Protein AF-A0A3P7KNX5-F1 (afdb_monomer)

Foldseek 3Di:
DADPVLLVLLLVQLVVQCVVVVDQDDWAQLVSSQVSSQVVCPPNGDDPVNSVVSVVVCVVVQQWDDDPRTIHGD

Sequence (74 aa):
MVSSLRYKLFRSYVRKVFDEIGTTDDMVDLEKITEGVQSQAGTHPFTEGELEAGYERMASDNAVMIADNKITLI

Structure (mmCIF, N/CA/C/O backbone):
data_AF-A0A3P7KNX5-F1
#
_entry.id   AF-A0A3P7KNX5-F1
#
loop_
_atom_site.group_PDB
_atom_site.id
_atom_site.type_symbol
_atom_site.label_atom_id
_atom_site.label_alt_id
_atom_site.label_comp_id
_atom_site.label_asym_id
_atom_site.label_entity_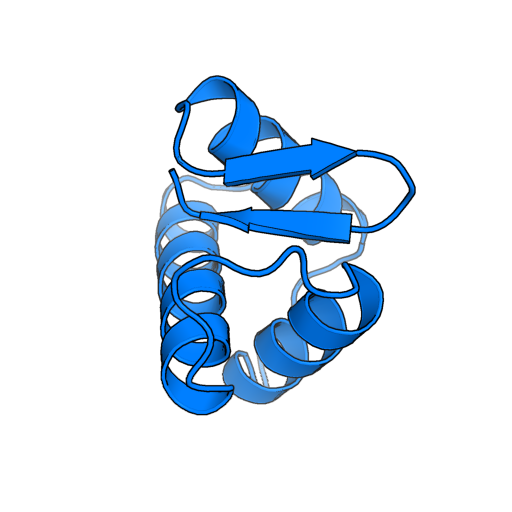id
_atom_site.label_seq_id
_atom_site.pdbx_PDB_ins_code
_atom_site.Cartn_x
_atom_site.Cartn_y
_atom_site.Cartn_z
_atom_site.occupancy
_atom_site.B_iso_or_equiv
_atom_site.auth_seq_id
_atom_site.auth_comp_id
_atom_site.auth_asym_id
_atom_site.auth_atom_id
_atom_site.pdbx_PDB_model_num
ATOM 1 N N . MET A 1 1 ? -0.152 -3.305 -15.204 1.00 68.81 1 MET A N 1
ATOM 2 C CA . MET A 1 1 ? 1.019 -2.412 -15.409 1.00 68.81 1 MET A CA 1
ATOM 3 C C . MET A 1 1 ? 0.695 -1.057 -14.796 1.00 68.81 1 MET A C 1
ATOM 5 O O . MET A 1 1 ? -0.275 -0.445 -15.218 1.00 68.81 1 MET A O 1
ATOM 9 N N . VAL A 1 2 ? 1.476 -0.596 -13.815 1.00 82.12 2 VAL A N 1
ATOM 10 C CA . VAL A 1 2 ? 1.301 0.726 -13.188 1.00 82.12 2 VAL A CA 1
ATOM 11 C C . VAL A 1 2 ? 2.277 1.738 -13.797 1.00 82.12 2 VAL A C 1
ATOM 13 O O . VAL A 1 2 ? 3.453 1.430 -14.006 1.00 82.12 2 VAL A O 1
ATOM 16 N N . SER A 1 3 ? 1.815 2.951 -14.111 1.00 91.50 3 SER A N 1
ATOM 17 C CA . SER A 1 3 ? 2.702 3.992 -14.651 1.00 91.50 3 SER A CA 1
ATOM 18 C C . SER A 1 3 ? 3.716 4.463 -13.598 1.00 91.50 3 SER A C 1
ATOM 20 O O . SER A 1 3 ? 3.478 4.359 -12.396 1.00 91.50 3 SER A O 1
ATOM 22 N N . SER A 1 4 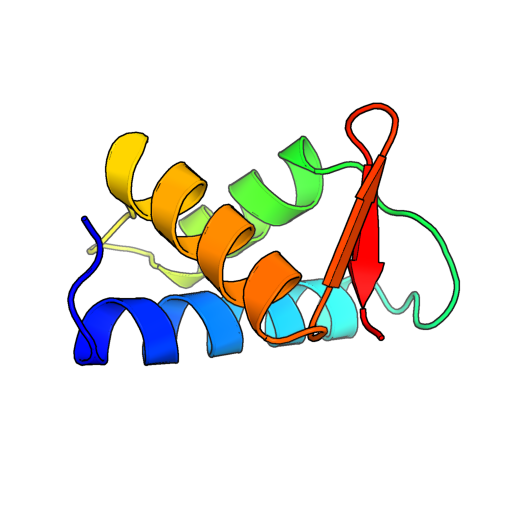? 4.852 5.028 -14.025 1.00 90.38 4 SER A N 1
ATOM 23 C CA . SER A 1 4 ? 5.884 5.529 -13.095 1.00 90.38 4 SER A CA 1
ATOM 24 C C . SER A 1 4 ? 5.349 6.598 -12.129 1.00 90.38 4 SER A C 1
ATOM 26 O O . SER A 1 4 ? 5.695 6.597 -10.948 1.00 90.38 4 SER A O 1
ATOM 28 N N . LEU A 1 5 ? 4.458 7.480 -12.600 1.00 92.12 5 LEU A N 1
ATOM 29 C CA . LEU A 1 5 ? 3.815 8.487 -11.752 1.00 92.12 5 LEU A CA 1
ATOM 30 C C . LEU A 1 5 ? 2.863 7.843 -10.738 1.00 92.12 5 LEU A C 1
ATOM 32 O O . LEU A 1 5 ? 2.934 8.151 -9.549 1.00 92.12 5 LEU A O 1
ATOM 36 N N . ARG A 1 6 ? 2.004 6.926 -11.199 1.00 95.75 6 ARG A N 1
ATOM 37 C CA . ARG A 1 6 ? 1.048 6.226 -10.333 1.00 95.75 6 ARG A CA 1
ATOM 38 C C . ARG A 1 6 ? 1.752 5.392 -9.274 1.00 95.75 6 ARG A C 1
ATOM 40 O O . ARG A 1 6 ? 1.348 5.432 -8.120 1.00 95.75 6 ARG A O 1
ATOM 47 N N . TYR A 1 7 ? 2.864 4.752 -9.626 1.00 95.62 7 TYR A N 1
ATOM 48 C CA . TYR A 1 7 ? 3.688 4.014 -8.676 1.00 95.62 7 TYR A CA 1
ATOM 49 C C . TYR A 1 7 ? 4.263 4.906 -7.568 1.00 95.62 7 TYR A C 1
ATOM 51 O O . TYR A 1 7 ? 4.206 4.548 -6.395 1.00 95.62 7 TYR A O 1
ATOM 59 N N . LYS A 1 8 ? 4.787 6.092 -7.914 1.00 95.88 8 LYS A N 1
ATOM 60 C CA . LYS A 1 8 ? 5.310 7.036 -6.910 1.00 95.88 8 LYS A CA 1
ATOM 61 C C . LYS A 1 8 ? 4.230 7.462 -5.914 1.00 95.88 8 LYS A C 1
ATOM 63 O O . LYS A 1 8 ? 4.508 7.508 -4.718 1.00 95.88 8 LYS A O 1
ATOM 68 N N . LEU A 1 9 ? 3.016 7.736 -6.399 1.00 96.75 9 LEU A N 1
ATOM 69 C CA . LEU A 1 9 ? 1.870 8.066 -5.546 1.00 96.75 9 LEU A CA 1
ATOM 70 C C . LEU A 1 9 ? 1.470 6.883 -4.664 1.00 96.75 9 LEU A C 1
ATOM 72 O O . LEU A 1 9 ? 1.393 7.039 -3.450 1.00 96.75 9 LEU A O 1
ATOM 76 N N . PHE A 1 10 ? 1.310 5.698 -5.254 1.00 97.38 10 PHE A N 1
ATOM 77 C CA . PHE A 1 10 ? 0.983 4.468 -4.534 1.00 97.38 10 PHE A CA 1
ATOM 78 C C . PHE A 1 10 ? 1.961 4.208 -3.381 1.00 97.38 10 PHE A C 1
ATOM 80 O O . PHE A 1 10 ? 1.561 4.101 -2.225 1.00 97.38 10 PHE A O 1
ATOM 87 N N . ARG A 1 11 ? 3.267 4.230 -3.673 1.00 96.31 11 ARG A N 1
ATOM 88 C CA . ARG A 1 11 ? 4.338 4.044 -2.685 1.00 96.31 11 ARG A CA 1
ATOM 89 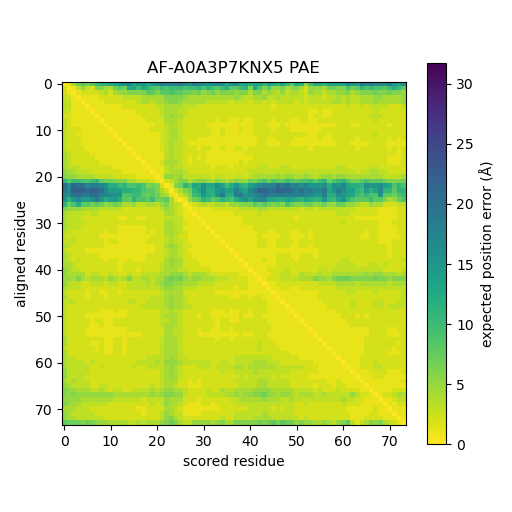C C . ARG A 1 11 ? 4.308 5.095 -1.569 1.00 96.31 11 ARG A C 1
ATOM 91 O O . ARG A 1 11 ? 4.678 4.788 -0.434 1.00 96.31 11 ARG A O 1
ATOM 98 N N . SER A 1 12 ? 3.926 6.332 -1.890 1.00 96.75 12 SER A N 1
ATOM 99 C CA . SER A 1 12 ? 3.767 7.407 -0.905 1.00 96.75 12 SER A CA 1
ATOM 100 C C . SER A 1 12 ? 2.565 7.164 0.004 1.00 96.75 12 SER A C 1
ATOM 102 O O . SER A 1 12 ? 2.671 7.382 1.207 1.00 96.75 12 SER A O 1
ATOM 104 N N . TYR A 1 13 ? 1.439 6.709 -0.548 1.00 97.50 13 TYR A N 1
ATOM 105 C CA . TYR A 1 13 ? 0.240 6.424 0.234 1.00 97.50 13 TYR A CA 1
ATOM 106 C C . TYR A 1 13 ? 0.420 5.216 1.142 1.00 97.50 13 TYR A C 1
ATOM 108 O O . TYR A 1 13 ? 0.056 5.311 2.305 1.00 97.50 13 TYR A O 1
ATOM 116 N N . VAL A 1 14 ? 1.057 4.139 0.669 1.00 96.06 14 VAL A N 1
ATOM 117 C CA . VAL A 1 14 ? 1.363 2.976 1.518 1.00 96.06 14 VAL A CA 1
ATOM 118 C C . VAL A 1 14 ? 2.143 3.412 2.763 1.00 96.06 14 VAL A C 1
ATOM 120 O O . VAL A 1 14 ? 1.717 3.112 3.871 1.00 96.06 14 VAL A O 1
ATOM 123 N N . ARG A 1 15 ? 3.224 4.193 2.606 1.00 94.88 15 ARG A N 1
ATOM 124 C CA . ARG A 1 15 ? 3.991 4.722 3.754 1.00 94.88 15 ARG A CA 1
ATOM 125 C C . ARG A 1 15 ? 3.135 5.551 4.698 1.00 94.88 15 ARG A C 1
ATOM 127 O O . ARG A 1 15 ? 3.161 5.311 5.894 1.00 94.88 15 ARG A O 1
ATOM 134 N N . LYS A 1 16 ? 2.347 6.477 4.150 1.00 94.94 16 LYS A N 1
ATOM 135 C CA . LYS A 1 16 ? 1.482 7.338 4.955 1.00 94.94 16 LYS A CA 1
ATOM 136 C C . LYS A 1 16 ? 0.475 6.528 5.777 1.00 94.94 16 LYS A C 1
ATOM 138 O O . LYS A 1 16 ? 0.242 6.854 6.930 1.00 94.94 16 LYS A O 1
ATOM 143 N N . VAL A 1 17 ? -0.087 5.465 5.204 1.00 95.44 17 VAL A N 1
ATOM 144 C CA . VAL A 1 17 ? -1.011 4.575 5.918 1.00 95.44 17 VAL A CA 1
ATOM 145 C C . VAL A 1 17 ? -0.293 3.826 7.045 1.00 95.44 17 VAL A C 1
ATOM 147 O O . VAL A 1 17 ? -0.832 3.738 8.141 1.00 95.44 17 VAL A O 1
ATOM 150 N N . PHE A 1 18 ? 0.931 3.335 6.823 1.00 93.69 18 PHE A N 1
ATOM 151 C CA . PHE A 1 18 ? 1.744 2.752 7.901 1.00 93.69 18 PHE A CA 1
ATOM 152 C C . PHE A 1 18 ? 2.033 3.765 9.021 1.00 93.69 18 PHE A C 1
ATOM 154 O O . PHE A 1 18 ? 1.836 3.444 10.194 1.00 93.69 18 PHE A O 1
ATOM 161 N N . ASP A 1 19 ? 2.418 4.995 8.665 1.00 91.94 19 ASP A N 1
ATOM 162 C CA . ASP A 1 19 ? 2.661 6.080 9.625 1.00 91.94 19 ASP A CA 1
ATOM 163 C C . ASP A 1 19 ? 1.396 6.406 10.446 1.00 91.94 19 ASP A C 1
ATOM 165 O O . ASP A 1 19 ? 1.475 6.625 11.653 1.00 91.94 19 ASP A O 1
ATOM 169 N N . GLU A 1 20 ? 0.217 6.404 9.812 1.00 92.19 20 GLU A N 1
ATOM 170 C CA . GLU A 1 20 ? -1.083 6.641 10.460 1.00 92.19 20 GLU A CA 1
ATOM 171 C C . GLU A 1 20 ? -1.507 5.496 11.394 1.00 92.19 20 GLU A C 1
ATOM 173 O O . GLU A 1 20 ? -2.155 5.742 12.412 1.00 92.19 20 GLU A O 1
ATOM 178 N N . ILE A 1 21 ? -1.144 4.249 11.076 1.00 89.31 21 ILE A N 1
ATOM 179 C CA . ILE A 1 21 ? -1.413 3.085 11.935 1.00 89.31 21 ILE A CA 1
ATOM 180 C C . ILE A 1 21 ? -0.479 3.079 13.157 1.00 89.31 21 ILE A C 1
ATOM 182 O O . ILE A 1 21 ? -0.851 2.547 14.204 1.00 89.31 21 ILE A O 1
ATOM 186 N N . GLY A 1 22 ? 0.701 3.699 13.052 1.00 82.44 22 GLY A N 1
ATOM 187 C CA . GLY A 1 22 ? 1.661 3.810 14.152 1.00 82.44 22 GLY A CA 1
ATOM 188 C C . GLY A 1 22 ? 2.411 2.510 14.456 1.00 82.44 22 GLY A C 1
ATOM 189 O O . GLY A 1 22 ? 2.957 2.362 15.547 1.00 82.44 22 GLY A O 1
ATOM 190 N N . THR A 1 23 ? 2.437 1.566 13.511 1.00 67.62 23 THR A N 1
ATOM 191 C CA . THR A 1 23 ? 3.145 0.283 13.626 1.00 67.62 23 THR A CA 1
ATOM 192 C C . THR A 1 23 ? 4.339 0.263 12.679 1.00 67.62 23 THR A C 1
ATOM 194 O O . THR A 1 23 ? 4.156 0.223 11.462 1.00 67.62 23 THR A O 1
ATOM 197 N N . THR A 1 24 ? 5.557 0.287 13.225 1.00 62.94 24 THR A N 1
ATOM 198 C CA . THR A 1 24 ? 6.805 0.244 12.440 1.00 62.94 24 THR A CA 1
ATOM 199 C C . THR A 1 24 ? 7.352 -1.166 12.231 1.00 62.94 24 THR A C 1
ATOM 201 O O . THR A 1 24 ? 8.036 -1.383 11.240 1.00 62.94 24 THR A O 1
ATOM 204 N N . ASP A 1 25 ? 7.021 -2.116 13.114 1.00 64.44 25 ASP A N 1
ATOM 205 C CA . ASP A 1 25 ? 7.621 -3.463 13.124 1.00 64.44 25 ASP A CA 1
ATOM 206 C C . ASP A 1 25 ? 6.601 -4.612 12.997 1.00 64.44 25 ASP A C 1
ATOM 208 O O . ASP A 1 25 ? 6.988 -5.776 12.879 1.00 64.44 25 ASP A O 1
ATOM 212 N N . ASP A 1 26 ? 5.298 -4.308 12.979 1.00 77.12 26 ASP A N 1
ATOM 213 C CA . ASP A 1 26 ? 4.244 -5.324 12.918 1.00 77.12 26 ASP A CA 1
ATOM 214 C C . ASP A 1 26 ? 3.757 -5.570 11.487 1.00 77.12 26 ASP A C 1
ATOM 216 O O . ASP A 1 26 ? 3.539 -4.649 10.698 1.00 77.12 26 ASP A O 1
ATOM 22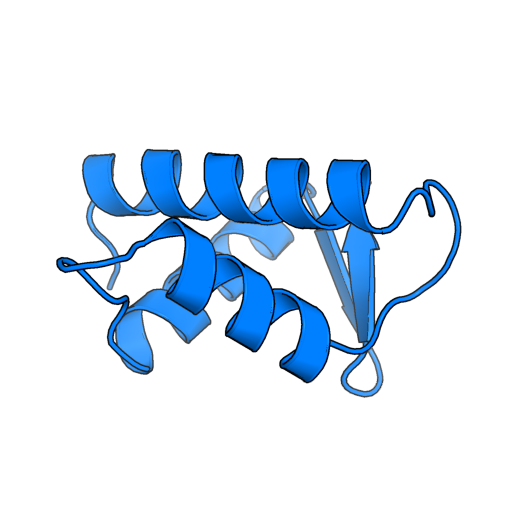0 N N . MET A 1 27 ? 3.516 -6.843 11.169 1.00 89.38 27 MET A N 1
ATOM 221 C CA . MET A 1 27 ? 2.814 -7.233 9.951 1.00 89.38 27 MET A CA 1
ATOM 222 C C . MET A 1 27 ? 1.344 -6.799 10.032 1.00 89.38 27 MET A C 1
ATOM 224 O O . MET A 1 27 ? 0.587 -7.289 10.874 1.00 89.38 27 MET A O 1
ATOM 228 N N . VAL A 1 28 ? 0.935 -5.911 9.128 1.00 92.44 28 VAL A N 1
ATOM 229 C CA . VAL A 1 28 ? -0.423 -5.359 9.036 1.00 92.44 28 VAL A CA 1
ATOM 230 C C . VAL A 1 28 ? -1.214 -6.107 7.971 1.00 92.44 28 VAL A C 1
ATOM 232 O O . VAL A 1 28 ? -0.650 -6.510 6.959 1.00 92.44 28 VAL A O 1
ATOM 235 N N . ASP A 1 29 ? -2.522 -6.270 8.155 1.00 94.94 29 ASP A N 1
ATOM 236 C CA . ASP A 1 29 ? -3.378 -6.856 7.121 1.00 94.94 29 ASP A CA 1
ATOM 237 C C . ASP A 1 29 ? -3.301 -6.043 5.817 1.00 94.94 29 ASP A C 1
ATOM 239 O O . ASP A 1 29 ? -3.493 -4.821 5.802 1.00 94.94 29 ASP A O 1
ATOM 243 N N . LEU A 1 30 ? -3.023 -6.728 4.704 1.00 95.50 30 LEU A N 1
ATOM 244 C CA . LEU A 1 30 ? -2.883 -6.112 3.383 1.00 95.50 30 LEU A CA 1
ATOM 245 C C . LEU A 1 30 ? -4.172 -5.404 2.957 1.00 95.50 30 LEU A C 1
ATOM 247 O O . LEU A 1 30 ? -4.116 -4.345 2.333 1.00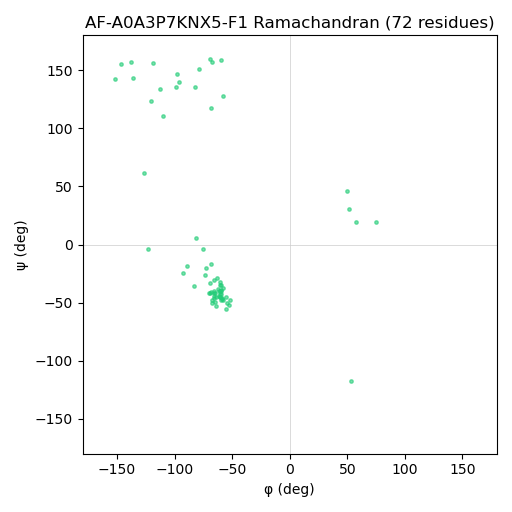 95.50 30 LEU A O 1
ATOM 251 N N . GLU A 1 31 ? -5.324 -5.957 3.334 1.00 96.06 31 GLU A N 1
ATOM 252 C CA . GLU A 1 31 ? -6.636 -5.354 3.103 1.00 96.06 31 GLU A CA 1
ATOM 253 C C . GLU A 1 31 ? -6.743 -3.986 3.787 1.00 96.06 31 GLU A C 1
ATOM 255 O O . GLU A 1 31 ? -7.051 -2.998 3.127 1.00 96.06 31 GLU A O 1
ATOM 260 N N . LYS A 1 32 ? -6.341 -3.883 5.060 1.00 95.19 32 LYS A N 1
ATOM 261 C CA . LYS A 1 32 ? -6.329 -2.615 5.804 1.00 95.19 32 LYS A CA 1
ATOM 262 C C . LYS A 1 32 ? -5.411 -1.575 5.156 1.00 95.19 32 LYS A C 1
ATOM 264 O O . LYS A 1 32 ? -5.766 -0.398 5.074 1.00 95.19 32 LYS A O 1
ATOM 269 N N . ILE A 1 33 ? -4.239 -1.992 4.666 1.00 96.06 33 ILE A N 1
ATOM 270 C CA . ILE A 1 33 ? -3.361 -1.092 3.902 1.00 96.06 33 ILE A CA 1
ATOM 271 C C . ILE A 1 33 ? -4.025 -0.671 2.589 1.00 96.06 33 ILE A C 1
ATOM 273 O O . ILE A 1 33 ? -3.960 0.501 2.227 1.00 96.06 33 ILE A O 1
ATOM 277 N N . THR A 1 34 ? -4.680 -1.594 1.887 1.00 97.25 34 THR A N 1
ATOM 278 C CA . THR A 1 34 ? -5.346 -1.322 0.607 1.00 97.25 34 THR A CA 1
ATOM 279 C C . THR A 1 34 ? -6.493 -0.326 0.778 1.00 97.25 34 THR A C 1
ATOM 281 O O . THR A 1 34 ? -6.571 0.649 0.029 1.00 97.25 34 THR A O 1
ATOM 284 N N . GLU A 1 35 ? -7.335 -0.504 1.796 1.00 97.19 35 GLU A N 1
ATOM 285 C CA . GLU A 1 35 ? -8.399 0.437 2.160 1.00 97.19 35 GLU A CA 1
ATOM 286 C C . GLU A 1 35 ? -7.839 1.826 2.475 1.00 97.19 35 GLU A C 1
ATOM 288 O O . GLU A 1 35 ? -8.326 2.834 1.954 1.00 97.19 35 GLU A O 1
ATOM 293 N N . GLY A 1 36 ? -6.767 1.886 3.271 1.00 97.00 36 GLY A N 1
ATOM 294 C CA . GLY A 1 36 ? -6.071 3.132 3.574 1.00 97.00 36 GLY A CA 1
ATOM 295 C C . GLY A 1 36 ? -5.543 3.812 2.311 1.00 97.00 36 GLY A C 1
ATOM 296 O O . GLY A 1 36 ? -5.777 5.000 2.104 1.00 97.00 36 GLY A O 1
ATOM 297 N N . VAL A 1 37 ? -4.888 3.067 1.418 1.00 97.38 37 VAL A N 1
ATOM 298 C CA . VAL A 1 37 ? -4.361 3.599 0.152 1.00 97.38 37 VAL A CA 1
ATOM 299 C C . VAL A 1 37 ? -5.483 4.152 -0.725 1.00 97.38 37 VAL A C 1
ATOM 301 O O . VAL A 1 37 ? -5.331 5.240 -1.284 1.00 97.38 37 VAL A O 1
ATOM 304 N N . GLN A 1 38 ? -6.616 3.454 -0.823 1.00 97.44 38 GLN A N 1
ATOM 305 C CA . GLN A 1 38 ? -7.777 3.934 -1.577 1.00 97.44 38 GLN A CA 1
ATOM 306 C C . GLN A 1 38 ? -8.384 5.193 -0.952 1.00 97.44 38 GLN A C 1
ATOM 308 O O . GLN A 1 38 ? -8.714 6.136 -1.670 1.00 97.44 38 GLN A O 1
ATOM 313 N N . SER A 1 39 ? -8.455 5.253 0.379 1.00 97.12 39 SER A N 1
ATOM 314 C CA . SER A 1 39 ? -8.894 6.446 1.109 1.00 97.12 39 SER A CA 1
ATOM 315 C C . SER A 1 39 ? -7.985 7.651 0.823 1.00 97.12 39 SER A C 1
ATOM 317 O O . SER A 1 39 ? -8.467 8.734 0.490 1.00 97.12 39 SER A O 1
ATOM 319 N N . GLN A 1 40 ? -6.660 7.457 0.835 1.00 95.94 40 GLN A N 1
ATOM 320 C CA . GLN A 1 40 ? -5.680 8.503 0.506 1.00 95.94 40 GLN A CA 1
ATOM 321 C C . GLN A 1 40 ? -5.748 8.949 -0.966 1.00 95.94 40 GLN A C 1
ATOM 323 O O . GLN A 1 40 ? -5.454 10.105 -1.279 1.00 95.94 40 GLN A O 1
ATOM 328 N N . ALA A 1 41 ? -6.137 8.049 -1.873 1.00 94.62 41 ALA A N 1
ATOM 329 C CA . ALA A 1 41 ? -6.279 8.334 -3.299 1.00 94.62 41 ALA A CA 1
ATOM 330 C C . ALA A 1 41 ? -7.509 9.204 -3.630 1.00 94.62 41 ALA A C 1
ATOM 332 O O . ALA A 1 41 ? -7.550 9.842 -4.688 1.00 94.62 41 ALA A O 1
ATOM 333 N N . GLY A 1 42 ? -8.502 9.253 -2.734 1.00 94.94 42 GLY A N 1
ATOM 334 C CA . GLY A 1 42 ? -9.688 10.097 -2.851 1.00 94.94 42 GLY A CA 1
ATOM 335 C C . GLY A 1 42 ? -10.421 9.902 -4.180 1.00 94.94 42 GLY A C 1
ATOM 336 O O . GLY A 1 42 ? -10.910 8.822 -4.494 1.00 94.94 42 GLY A O 1
ATOM 337 N N . THR A 1 43 ? -10.496 10.959 -4.990 1.00 94.81 43 THR A N 1
ATOM 338 C CA . THR A 1 43 ? -11.212 10.951 -6.279 1.00 94.81 43 THR A CA 1
ATOM 339 C C . THR A 1 43 ? -10.483 10.218 -7.410 1.00 94.81 43 THR A C 1
ATOM 341 O O . THR A 1 43 ? -11.039 10.092 -8.498 1.00 94.81 43 THR A O 1
ATOM 344 N N . HIS A 1 44 ? -9.258 9.732 -7.178 1.00 94.38 44 HIS A N 1
ATOM 345 C CA . HIS A 1 44 ? -8.432 9.055 -8.183 1.00 94.38 44 HIS A CA 1
ATOM 346 C C . HIS A 1 44 ? -7.962 7.674 -7.687 1.00 94.38 44 HIS A C 1
ATOM 348 O O . HIS A 1 44 ? -6.748 7.445 -7.560 1.00 94.38 44 HIS A O 1
ATOM 354 N N . PRO A 1 45 ? -8.907 6.755 -7.400 1.00 96.38 45 PRO A N 1
ATOM 355 C CA . PRO A 1 45 ? -8.607 5.452 -6.821 1.00 96.38 45 PRO A CA 1
ATOM 356 C C . PRO A 1 45 ? -7.678 4.635 -7.713 1.00 96.38 45 PRO A C 1
ATOM 358 O O . PRO A 1 45 ? -7.549 4.870 -8.918 1.00 96.38 45 PRO A O 1
ATOM 361 N N . PHE A 1 46 ? -7.003 3.667 -7.109 1.00 96.56 46 PHE A N 1
ATOM 362 C CA . PHE A 1 46 ? -6.242 2.671 -7.851 1.00 96.56 46 PHE A CA 1
ATOM 363 C C . PHE A 1 46 ? -7.176 1.577 -8.338 1.00 96.56 46 PHE A C 1
ATOM 365 O O . PHE A 1 46 ? -8.047 1.115 -7.607 1.00 96.56 46 PHE A O 1
ATOM 372 N N . THR A 1 47 ? -7.019 1.176 -9.592 1.00 96.56 47 THR A N 1
ATOM 373 C CA . THR A 1 47 ? -7.674 -0.046 -10.071 1.00 96.56 47 THR A CA 1
ATOM 374 C C . THR A 1 47 ? -7.026 -1.267 -9.418 1.00 96.56 47 THR A C 1
ATOM 376 O O . THR A 1 47 ? -5.880 -1.193 -8.977 1.00 96.56 47 THR A O 1
ATOM 379 N N . GLU A 1 48 ? -7.719 -2.403 -9.393 1.00 95.31 48 GLU A N 1
ATOM 380 C CA . GLU A 1 48 ? -7.178 -3.665 -8.864 1.00 95.31 48 GLU A CA 1
ATOM 381 C C . GLU A 1 48 ? -5.818 -4.015 -9.494 1.00 95.31 48 GLU A C 1
ATOM 383 O O . GLU A 1 48 ? -4.828 -4.179 -8.786 1.00 95.31 48 GLU A O 1
ATOM 388 N N . GLY A 1 49 ? -5.708 -3.943 -10.825 1.00 96.25 49 GLY A N 1
ATOM 389 C CA . GLY A 1 49 ? -4.441 -4.190 -11.522 1.00 96.25 49 GLY A CA 1
ATOM 390 C C . GLY A 1 49 ? -3.348 -3.133 -11.288 1.00 96.25 49 GLY A C 1
ATOM 391 O O . GLY A 1 49 ? -2.177 -3.383 -11.583 1.00 96.25 49 GLY A O 1
ATOM 392 N N . GLU A 1 50 ? -3.687 -1.938 -10.791 1.00 96.38 50 GLU A N 1
ATOM 393 C CA . GLU A 1 50 ? -2.692 -0.962 -10.323 1.00 96.38 50 GLU A CA 1
ATO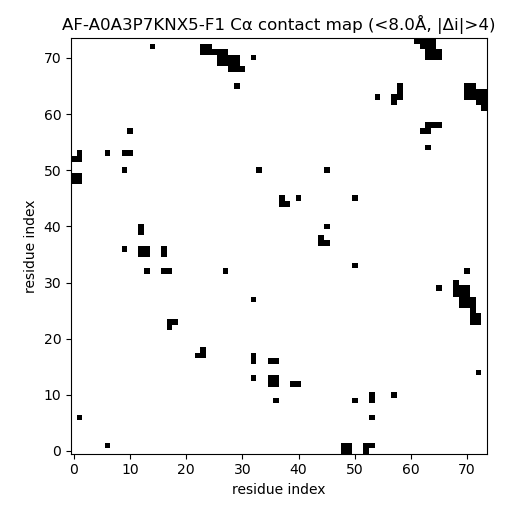M 394 C C . GLU A 1 50 ? -2.243 -1.238 -8.889 1.00 96.38 50 GLU A C 1
ATOM 396 O O . GLU A 1 50 ? -1.071 -1.010 -8.591 1.00 96.38 50 GLU A O 1
ATOM 401 N N . LEU A 1 51 ? -3.144 -1.712 -8.024 1.00 97.19 51 LEU A N 1
ATOM 402 C CA . LEU A 1 51 ? -2.823 -2.132 -6.661 1.00 97.19 51 LEU A CA 1
ATOM 403 C C . LEU A 1 51 ? -1.872 -3.331 -6.692 1.00 97.19 51 LEU A C 1
ATOM 405 O O . LEU A 1 51 ? -0.788 -3.255 -6.118 1.00 97.19 51 LEU A O 1
ATOM 409 N N . GLU A 1 52 ? -2.229 -4.385 -7.431 1.00 96.31 52 GLU A N 1
ATOM 410 C CA . GLU A 1 52 ? -1.401 -5.585 -7.606 1.00 96.31 52 GLU A CA 1
ATOM 411 C C . GLU A 1 52 ? -0.015 -5.222 -8.145 1.00 96.31 52 GLU A C 1
ATOM 413 O O . GLU A 1 52 ? 0.999 -5.472 -7.494 1.00 96.31 52 GLU A O 1
ATOM 418 N N . ALA A 1 53 ? 0.038 -4.516 -9.280 1.00 96.44 53 ALA A N 1
ATOM 419 C CA . ALA A 1 53 ? 1.304 -4.097 -9.879 1.00 96.44 53 ALA A CA 1
ATOM 420 C C . ALA A 1 53 ? 2.102 -3.137 -8.976 1.00 96.44 53 ALA A C 1
ATOM 422 O O . ALA A 1 53 ? 3.330 -3.073 -9.064 1.00 96.44 53 ALA A O 1
ATOM 423 N N . GLY A 1 54 ? 1.421 -2.352 -8.138 1.00 97.25 54 GLY A N 1
ATOM 424 C CA . GLY A 1 54 ? 2.035 -1.479 -7.144 1.00 97.25 54 GLY A CA 1
ATOM 425 C C . GLY A 1 54 ? 2.726 -2.277 -6.042 1.00 97.25 54 GLY A C 1
ATOM 426 O O . GLY A 1 54 ? 3.903 -2.034 -5.769 1.00 97.25 54 GLY A O 1
ATOM 427 N N . TYR A 1 55 ? 2.024 -3.243 -5.449 1.00 97.31 55 TYR A N 1
ATOM 428 C CA . TYR A 1 55 ? 2.552 -4.115 -4.400 1.00 97.31 55 TYR A CA 1
ATOM 429 C C . TYR A 1 55 ? 3.674 -5.024 -4.905 1.00 97.31 55 TYR A C 1
ATOM 431 O O . TYR A 1 55 ? 4.731 -5.071 -4.278 1.00 97.31 55 TYR A O 1
ATOM 439 N N . GLU A 1 56 ? 3.501 -5.666 -6.063 1.00 96.31 56 GLU A N 1
ATOM 440 C CA . GLU A 1 56 ? 4.542 -6.486 -6.701 1.00 96.31 56 GLU A CA 1
ATOM 441 C C . GLU A 1 56 ? 5.825 -5.687 -6.920 1.00 96.31 56 GLU A C 1
ATOM 443 O O . GLU A 1 56 ? 6.926 -6.141 -6.604 1.00 96.31 56 GLU A O 1
ATOM 448 N N . ARG A 1 57 ? 5.692 -4.455 -7.423 1.00 96.38 57 ARG A N 1
ATOM 449 C CA . ARG A 1 57 ? 6.843 -3.589 -7.651 1.00 96.38 57 ARG A CA 1
ATOM 450 C C . ARG A 1 57 ? 7.489 -3.135 -6.347 1.00 96.38 57 ARG A C 1
ATOM 452 O O . ARG A 1 57 ? 8.712 -3.114 -6.273 1.00 96.38 57 ARG A O 1
ATOM 459 N N . MET A 1 58 ? 6.707 -2.797 -5.319 1.00 96.12 58 MET A N 1
ATOM 460 C CA . MET A 1 58 ? 7.269 -2.458 -4.006 1.00 96.12 58 MET A CA 1
ATOM 461 C C . MET A 1 58 ? 8.034 -3.638 -3.398 1.00 96.12 58 MET A C 1
ATOM 463 O O . MET A 1 58 ? 9.103 -3.421 -2.831 1.00 96.12 58 MET A O 1
ATOM 467 N N . ALA A 1 59 ? 7.526 -4.864 -3.537 1.00 95.69 59 ALA A N 1
ATOM 468 C CA . ALA A 1 59 ? 8.212 -6.069 -3.080 1.00 95.69 59 ALA A CA 1
ATOM 469 C C . ALA A 1 59 ? 9.501 -6.315 -3.881 1.00 95.69 59 ALA A C 1
ATOM 471 O O . ALA A 1 59 ? 10.557 -6.547 -3.300 1.00 95.69 59 ALA A O 1
ATOM 472 N N . SER A 1 60 ? 9.449 -6.163 -5.210 1.00 95.31 60 SER A N 1
ATOM 473 C CA . SER A 1 60 ? 10.632 -6.245 -6.078 1.00 95.31 60 SER A CA 1
ATOM 474 C C . SER A 1 60 ? 11.690 -5.185 -5.750 1.00 95.31 60 SER A C 1
ATOM 476 O O . SER A 1 60 ? 12.882 -5.443 -5.911 1.00 95.31 60 SER A O 1
ATOM 478 N N . ASP A 1 61 ? 11.270 -4.003 -5.296 1.00 94.88 61 ASP A N 1
ATOM 479 C CA . ASP A 1 61 ? 12.150 -2.916 -4.857 1.00 94.88 61 ASP A CA 1
ATOM 480 C C . ASP A 1 61 ? 12.649 -3.112 -3.404 1.00 94.88 61 ASP A C 1
ATOM 482 O O . ASP A 1 61 ? 13.305 -2.221 -2.865 1.00 94.88 61 ASP A O 1
ATOM 486 N N . ASN A 1 62 ? 12.337 -4.249 -2.759 1.00 94.62 62 ASN A N 1
ATOM 487 C CA . ASN A 1 62 ? 12.587 -4.537 -1.338 1.00 94.62 62 ASN A CA 1
ATOM 488 C C . ASN A 1 62 ? 12.059 -3.445 -0.392 1.00 94.62 62 ASN A C 1
ATOM 490 O O . ASN A 1 62 ? 12.639 -3.191 0.656 1.00 94.62 62 ASN A O 1
ATOM 494 N N . ALA A 1 63 ? 10.981 -2.757 -0.774 1.00 93.62 63 ALA A N 1
ATOM 495 C CA . ALA A 1 63 ? 10.366 -1.714 0.045 1.00 93.62 63 ALA A CA 1
ATOM 496 C C . ALA A 1 63 ? 9.292 -2.263 0.994 1.00 93.62 63 ALA A C 1
ATOM 498 O O . ALA A 1 63 ? 8.880 -1.552 1.911 1.00 93.62 63 ALA A O 1
ATOM 499 N N . VAL A 1 64 ? 8.791 -3.471 0.720 1.00 94.50 64 VAL A N 1
ATOM 500 C CA . VAL A 1 64 ? 7.794 -4.180 1.528 1.00 94.50 64 VAL A CA 1
ATOM 501 C C . VAL A 1 64 ? 8.038 -5.680 1.479 1.00 94.50 64 VAL A C 1
ATOM 503 O O . VAL A 1 64 ? 8.552 -6.197 0.487 1.00 94.50 64 VAL A O 1
ATOM 506 N N . MET A 1 65 ? 7.584 -6.379 2.512 1.00 94.88 65 MET A N 1
ATOM 507 C CA . MET A 1 65 ? 7.404 -7.828 2.504 1.00 94.88 65 MET A CA 1
ATOM 508 C C . MET A 1 65 ? 5.913 -8.134 2.595 1.00 94.88 65 MET A C 1
ATOM 510 O O . MET A 1 65 ? 5.235 -7.554 3.440 1.00 94.88 65 MET A O 1
ATOM 514 N N . ILE A 1 66 ? 5.416 -9.045 1.755 1.00 94.81 66 ILE A N 1
ATOM 515 C CA . ILE A 1 66 ? 4.029 -9.522 1.790 1.00 94.81 66 ILE A CA 1
ATOM 516 C C . ILE A 1 66 ? 4.037 -11.036 2.011 1.00 94.81 66 ILE A C 1
ATOM 518 O O . ILE A 1 66 ? 4.649 -11.765 1.232 1.00 94.81 66 ILE A O 1
ATOM 522 N N . ALA A 1 67 ? 3.369 -11.501 3.065 1.00 93.31 67 ALA A N 1
ATOM 523 C CA . ALA A 1 67 ? 3.202 -12.917 3.389 1.00 93.31 67 ALA A CA 1
ATOM 524 C C . ALA A 1 67 ? 1.901 -13.127 4.173 1.00 93.31 67 ALA A C 1
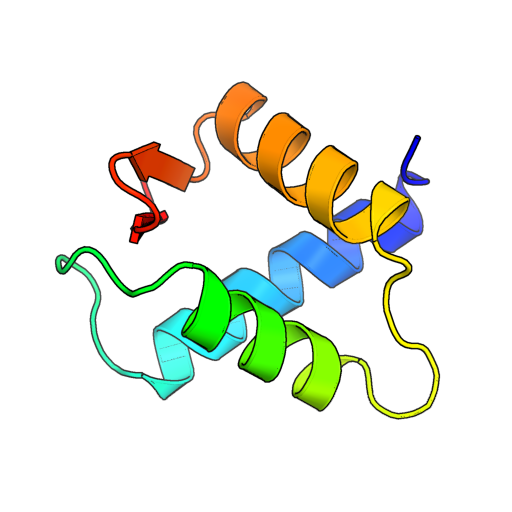ATOM 526 O O . ALA A 1 67 ? 1.535 -12.280 4.984 1.00 93.31 67 ALA A O 1
ATOM 527 N N . ASP A 1 68 ? 1.199 -14.235 3.922 1.00 93.69 68 ASP A N 1
ATOM 528 C CA . ASP A 1 68 ? -0.050 -14.607 4.610 1.00 93.69 68 ASP A CA 1
ATOM 529 C C . ASP A 1 68 ? -1.094 -13.474 4.667 1.00 93.69 68 ASP A C 1
ATOM 531 O O . ASP A 1 68 ? -1.669 -13.185 5.714 1.00 93.69 68 ASP A O 1
ATOM 535 N N . ASN A 1 69 ? -1.312 -12.795 3.534 1.00 93.94 69 ASN A N 1
ATOM 536 C CA . ASN A 1 69 ? -2.199 -11.626 3.403 1.00 93.94 69 ASN A CA 1
ATOM 537 C C . ASN A 1 69 ? -1.844 -10.448 4.323 1.00 93.94 69 ASN A C 1
ATOM 539 O O . ASN A 1 69 ? -2.659 -9.550 4.539 1.00 93.94 69 ASN A O 1
ATOM 543 N N . LYS A 1 70 ? -0.610 -10.412 4.819 1.00 94.69 70 LYS A N 1
ATOM 544 C CA . LYS A 1 70 ? -0.073 -9.320 5.614 1.00 94.69 70 LYS A CA 1
ATOM 545 C C . LYS A 1 70 ? 1.118 -8.680 4.935 1.00 94.69 70 LYS A C 1
ATOM 547 O O . LYS A 1 70 ? 1.797 -9.296 4.119 1.00 94.69 70 LYS A O 1
ATOM 552 N N . ILE A 1 71 ? 1.366 -7.433 5.292 1.00 95.06 71 ILE A N 1
ATOM 553 C CA . ILE A 1 71 ? 2.391 -6.582 4.715 1.00 95.06 71 ILE A CA 1
ATOM 554 C C . ILE A 1 71 ? 3.139 -5.838 5.818 1.00 95.06 71 ILE A C 1
ATOM 556 O O . ILE A 1 71 ? 2.550 -5.409 6.807 1.00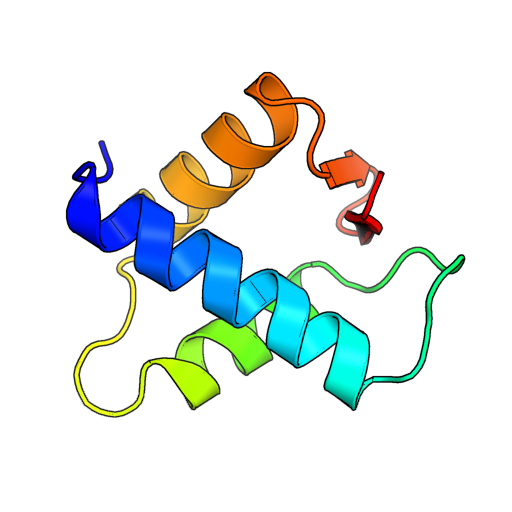 95.06 71 ILE A O 1
ATOM 560 N N . THR A 1 72 ? 4.443 -5.663 5.636 1.00 94.69 72 THR A N 1
ATOM 561 C CA . THR A 1 72 ? 5.273 -4.774 6.457 1.00 94.69 72 THR A CA 1
ATOM 562 C C . THR A 1 72 ? 6.240 -3.986 5.575 1.00 94.69 72 THR A C 1
ATOM 564 O O . THR A 1 72 ? 6.528 -4.400 4.446 1.00 94.69 72 THR A O 1
ATOM 567 N N . LEU A 1 73 ? 6.711 -2.841 6.068 1.00 92.56 73 LEU A N 1
ATOM 568 C CA . LEU A 1 73 ? 7.781 -2.066 5.438 1.00 92.56 73 LEU A CA 1
ATOM 569 C C . LEU A 1 73 ? 9.148 -2.699 5.756 1.00 92.56 73 LEU A C 1
ATOM 571 O O . LEU A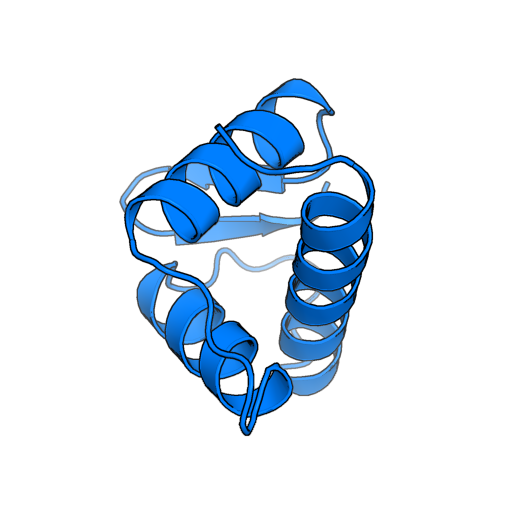 1 73 ? 9.317 -3.315 6.806 1.00 92.56 73 LEU A O 1
ATOM 575 N N . ILE A 1 74 ? 10.114 -2.537 4.846 1.00 89.00 74 ILE A N 1
ATOM 576 C CA . ILE A 1 74 ? 11.525 -2.934 5.024 1.00 89.00 74 ILE A CA 1
ATOM 577 C C . ILE A 1 74 ? 12.417 -1.698 4.868 1.00 89.00 74 ILE A C 1
ATOM 579 O O . ILE A 1 74 ? 12.084 -0.837 4.011 1.00 89.00 74 ILE A O 1
#

Nearest PDB structures (foldseek):
  8caf-assembly1_H  TM=8.157E-01  e=8.201E-02  Homo sapiens
  3tdz-assembly1_C  TM=7.996E-01  e=1.213E-01  Homo sapiens
  3dpu-assembly1_B  TM=6.622E-01  e=2.329E-01  Chlorobaculum tepidum
  4ets-assembly1_A  TM=5.376E-01  e=6.743E-02  Campylobacter jejuni subsp. jejuni
  6d57-assembly1_B  TM=5.293E-01  e=2.329E-01  Campylobacter jejuni

Radius of gyration: 11.15 Å; Cα contacts (8 Å, |Δi|>4): 75; chains: 1; bounding box: 24×26×30 Å

pLDDT: mean 92.89, std 7.34, range [62.94, 97.5]

Secondary structure (DSSP, 8-state):
---HHHHHHHHHHHHHHHHHHT-SSSPEEHHHHHHHHHHHHTTSPPPHHHHHHHHHHHHHTTSEEEETTEEEE-

Organism: Strongylus vulgaris (NCBI:txid40348)

Solvent-accessible surface area (backbone atoms only — not comparable to full-atom values): 4162 Å² total; per-residue (Å²): 118,54,52,76,68,58,39,55,51,50,60,51,33,48,51,51,42,40,63,73,70,69,54,84,85,55,74,38,52,40,65,62,50,49,54,41,31,38,60,72,36,56,96,62,57,70,52,71,60,35,49,52,42,39,52,56,48,35,40,75,67,56,45,30,50,78,57,95,70,20,32,34,72,96

InterPro domains:
  IPR056575 MCM3-like, winged helix domain [PF23191] (2-74)

Mean predicted aligned error: 3.11 Å